Protein AF-A0A8J3R1X6-F1 (afdb_monomer_lite)

Structure (mmCIF, N/CA/C/O backbone):
data_AF-A0A8J3R1X6-F1
#
_entry.id   AF-A0A8J3R1X6-F1
#
loop_
_atom_site.group_PDB
_atom_site.id
_atom_site.type_symbol
_atom_site.label_atom_id
_atom_site.label_alt_id
_atom_site.label_comp_id
_atom_site.label_asym_id
_atom_site.label_entity_id
_atom_site.label_seq_id
_atom_site.pdbx_PDB_ins_code
_atom_site.Cartn_x
_atom_site.Cartn_y
_atom_site.Cartn_z
_atom_site.occupancy
_atom_site.B_iso_or_equiv
_atom_site.auth_seq_id
_atom_site.auth_comp_id
_atom_site.auth_asym_id
_atom_site.auth_atom_id
_atom_site.pdbx_PDB_model_num
ATOM 1 N N . MET A 1 1 ? -1.236 -39.346 9.888 1.00 37.72 1 MET A N 1
ATOM 2 C CA . MET A 1 1 ? -1.917 -38.151 9.353 1.00 37.72 1 MET A CA 1
ATOM 3 C C . MET A 1 1 ? -1.093 -36.972 9.821 1.00 37.72 1 MET A C 1
ATOM 5 O O . MET A 1 1 ? -1.045 -36.751 11.019 1.00 37.72 1 MET A O 1
ATOM 9 N N . VAL A 1 2 ? -0.306 -36.365 8.934 1.00 40.38 2 VAL A N 1
ATOM 10 C CA . VAL A 1 2 ? 0.610 -35.274 9.300 1.00 40.38 2 VAL A CA 1
ATOM 11 C C . VAL A 1 2 ? -0.062 -33.983 8.858 1.00 40.38 2 VAL A C 1
ATOM 13 O O . VAL A 1 2 ? -0.366 -33.837 7.675 1.00 40.38 2 VAL A O 1
ATOM 16 N N . GLU A 1 3 ? -0.383 -33.120 9.820 1.00 41.66 3 GLU A N 1
ATOM 17 C CA . GLU A 1 3 ? -0.932 -31.787 9.582 1.00 41.66 3 GLU A CA 1
ATOM 18 C C . GLU A 1 3 ? -0.016 -31.015 8.630 1.00 41.66 3 GLU A C 1
ATOM 20 O O . GLU A 1 3 ? 1.179 -30.848 8.883 1.00 41.66 3 GLU A O 1
ATOM 25 N N . GLY A 1 4 ? -0.586 -30.565 7.512 1.00 43.28 4 GLY A N 1
ATOM 26 C CA . GLY A 1 4 ? 0.058 -29.629 6.607 1.00 43.28 4 GLY A CA 1
ATOM 27 C C . GLY A 1 4 ? 0.221 -28.297 7.322 1.00 43.28 4 GLY A C 1
ATOM 28 O O . GLY A 1 4 ? -0.707 -27.490 7.352 1.00 43.28 4 GLY A O 1
ATOM 29 N N . ALA A 1 5 ? 1.391 -28.089 7.922 1.00 43.16 5 ALA A N 1
ATOM 30 C CA . ALA A 1 5 ? 1.782 -26.814 8.491 1.00 43.16 5 ALA A CA 1
ATOM 31 C C . ALA A 1 5 ? 1.699 -25.742 7.395 1.00 43.16 5 ALA A C 1
ATOM 33 O O . ALA A 1 5 ? 2.516 -25.704 6.474 1.00 43.16 5 ALA A O 1
ATOM 34 N N . LYS A 1 6 ? 0.679 -24.883 7.487 1.00 42.94 6 LYS A N 1
ATOM 35 C CA . LYS A 1 6 ? 0.608 -23.633 6.733 1.00 42.94 6 LYS A CA 1
ATOM 36 C C . LYS A 1 6 ? 1.883 -22.847 7.070 1.00 42.94 6 LYS A C 1
ATOM 38 O O . LYS A 1 6 ? 2.125 -22.626 8.260 1.00 42.94 6 LYS A O 1
ATOM 43 N N . PRO A 1 7 ? 2.718 -22.458 6.089 1.00 44.38 7 PRO A N 1
ATOM 44 C CA . PRO A 1 7 ? 3.865 -21.613 6.383 1.00 44.38 7 PRO A CA 1
ATOM 45 C C . PRO A 1 7 ? 3.357 -20.329 7.058 1.00 44.38 7 PRO A C 1
ATOM 47 O O . PRO A 1 7 ? 2.308 -19.812 6.650 1.00 44.38 7 PRO A O 1
ATOM 50 N N . PRO A 1 8 ? 4.035 -19.832 8.109 1.00 37.56 8 PRO A N 1
ATOM 51 C CA . PRO A 1 8 ? 3.649 -18.571 8.724 1.00 37.56 8 PRO A CA 1
ATOM 52 C C . PRO A 1 8 ? 3.653 -17.474 7.649 1.00 37.56 8 PRO A C 1
ATOM 54 O O . PRO A 1 8 ? 4.492 -17.534 6.741 1.00 37.56 8 PRO A O 1
ATOM 57 N N . PRO A 1 9 ? 2.731 -16.493 7.707 1.00 42.81 9 PRO A N 1
ATOM 58 C CA . PRO A 1 9 ? 2.821 -15.329 6.836 1.00 42.81 9 PRO A CA 1
ATOM 59 C C . PRO A 1 9 ? 4.216 -14.731 7.024 1.00 42.81 9 PRO A C 1
ATOM 61 O O . PRO A 1 9 ? 4.634 -14.459 8.149 1.00 42.81 9 PRO A O 1
ATOM 64 N N . GLN A 1 10 ? 4.978 -14.639 5.935 1.00 43.34 10 GLN A N 1
ATOM 65 C CA . GLN A 1 10 ? 6.306 -14.047 5.974 1.00 43.34 10 GLN A CA 1
ATOM 66 C C . GLN A 1 10 ? 6.138 -12.599 6.430 1.00 43.34 10 GLN A C 1
ATOM 68 O O . GLN A 1 10 ? 5.492 -11.812 5.744 1.00 43.34 10 GLN A O 1
ATOM 73 N N . SER A 1 11 ? 6.670 -12.259 7.605 1.00 39.91 11 SER A N 1
ATOM 74 C CA . SER A 1 11 ? 6.663 -10.889 8.107 1.00 39.91 11 SER A CA 1
ATOM 75 C C . SER A 1 11 ? 7.391 -9.987 7.109 1.00 39.91 11 SER A C 1
ATOM 77 O O . SER A 1 11 ? 8.622 -9.998 7.021 1.00 39.91 11 SER A O 1
ATOM 79 N N . PHE A 1 12 ? 6.621 -9.208 6.348 1.00 48.78 12 PHE A N 1
ATOM 80 C CA . PHE A 1 12 ? 7.123 -8.250 5.360 1.00 48.78 12 PHE A CA 1
ATOM 81 C C . PHE A 1 12 ? 8.030 -7.177 5.979 1.00 48.78 12 PHE A C 1
ATOM 83 O O . PHE A 1 12 ? 8.852 -6.599 5.269 1.00 48.78 12 PHE A O 1
ATOM 90 N N . GLU A 1 13 ? 7.952 -6.963 7.298 1.00 43.34 13 GLU A N 1
ATOM 91 C CA . GLU A 1 13 ? 8.788 -6.008 8.037 1.00 43.34 13 GLU A CA 1
ATOM 92 C C . GLU A 1 13 ? 10.293 -6.208 7.800 1.00 43.34 13 GLU A C 1
ATOM 94 O O . GLU A 1 13 ? 11.031 -5.231 7.735 1.00 43.34 13 GLU A O 1
ATOM 99 N N . HIS A 1 14 ? 10.762 -7.440 7.565 1.00 43.91 14 HIS A N 1
ATOM 100 C CA . HIS A 1 14 ? 12.190 -7.696 7.336 1.00 43.91 14 HIS A CA 1
ATOM 101 C C . HIS A 1 14 ? 12.611 -7.709 5.860 1.00 43.91 14 HIS A C 1
ATOM 103 O O . HIS A 1 14 ? 13.789 -7.506 5.554 1.00 43.91 14 HIS A O 1
ATOM 109 N N . MET A 1 15 ? 11.683 -7.925 4.923 1.00 47.47 15 MET A N 1
ATOM 110 C CA . MET A 1 15 ? 12.020 -8.008 3.493 1.00 47.47 15 MET A CA 1
ATOM 111 C C . MET A 1 15 ? 12.266 -6.620 2.878 1.00 47.47 15 MET A C 1
ATOM 113 O O . MET A 1 15 ? 13.011 -6.477 1.902 1.00 47.47 15 MET A O 1
ATOM 117 N N . TYR A 1 16 ? 11.696 -5.577 3.489 1.00 53.00 16 TYR A N 1
ATOM 118 C CA . TYR A 1 16 ? 11.916 -4.188 3.090 1.00 53.00 16 TYR A CA 1
ATOM 119 C C . TYR A 1 16 ? 13.116 -3.513 3.769 1.00 53.00 16 TYR A C 1
ATOM 121 O O . TYR A 1 16 ? 13.541 -2.449 3.309 1.00 53.00 16 TYR A O 1
ATOM 129 N N . ASP A 1 17 ? 13.699 -4.149 4.790 1.00 53.22 17 ASP A N 1
ATOM 130 C CA . ASP A 1 17 ? 14.762 -3.565 5.619 1.00 53.22 17 ASP A CA 1
ATOM 131 C C . ASP A 1 17 ? 16.182 -4.011 5.226 1.00 53.22 17 ASP A C 1
ATOM 133 O O . ASP A 1 17 ? 17.175 -3.379 5.588 1.00 53.22 17 ASP A O 1
ATOM 137 N N . ARG A 1 18 ? 16.317 -5.063 4.404 1.00 58.19 18 ARG A N 1
ATOM 138 C CA . ARG A 1 18 ? 17.623 -5.425 3.840 1.00 58.19 18 ARG A CA 1
ATOM 139 C C . ARG A 1 18 ? 18.069 -4.341 2.846 1.00 58.19 18 ARG A C 1
ATOM 141 O O . ARG A 1 18 ? 17.363 -4.112 1.860 1.00 58.19 18 ARG A O 1
ATOM 148 N N . PRO A 1 19 ? 19.244 -3.709 3.032 1.00 61.16 19 PRO A N 1
ATOM 149 C CA . PRO A 1 19 ? 19.780 -2.803 2.027 1.00 61.16 19 PRO A CA 1
ATOM 150 C C . PRO A 1 19 ? 20.084 -3.607 0.757 1.00 61.16 19 PRO A C 1
ATOM 152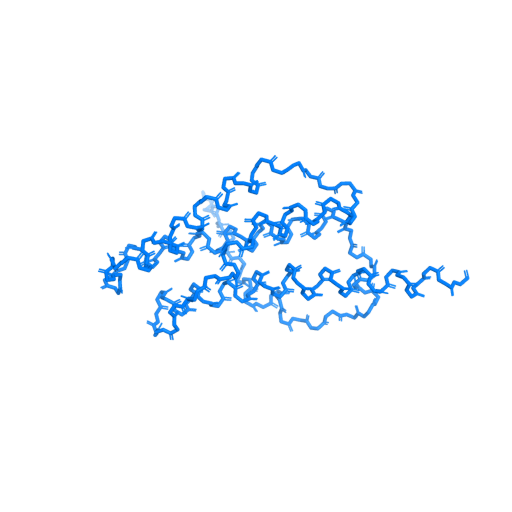 O O . PRO A 1 19 ? 20.950 -4.484 0.765 1.00 61.16 19 PRO A O 1
ATOM 155 N N . MET A 1 20 ? 19.344 -3.340 -0.321 1.00 66.50 20 MET A N 1
ATOM 156 C CA . MET A 1 20 ? 19.674 -3.864 -1.645 1.00 66.50 20 MET A CA 1
ATOM 157 C C . MET A 1 20 ? 20.900 -3.138 -2.188 1.00 66.50 20 MET A C 1
ATOM 159 O O . MET A 1 20 ? 21.056 -1.928 -2.001 1.00 66.50 20 MET A O 1
ATOM 163 N N . THR A 1 21 ? 21.778 -3.869 -2.869 1.00 73.56 21 THR A N 1
ATOM 164 C CA . THR A 1 21 ? 22.905 -3.237 -3.551 1.00 73.56 21 THR A CA 1
ATOM 165 C C . THR A 1 21 ? 22.429 -2.544 -4.837 1.00 73.56 21 THR A C 1
ATOM 167 O O . THR A 1 21 ? 21.392 -2.908 -5.395 1.00 73.56 21 THR A O 1
ATOM 170 N N . PRO A 1 22 ? 23.184 -1.567 -5.374 1.00 64.44 22 PRO A N 1
ATOM 171 C CA . PRO A 1 22 ? 22.857 -0.945 -6.659 1.00 64.44 22 PRO A CA 1
ATOM 172 C C . PRO A 1 22 ? 22.764 -1.927 -7.840 1.00 64.44 22 PRO A C 1
ATOM 174 O O . PRO A 1 22 ? 22.105 -1.612 -8.826 1.00 64.44 22 PRO A O 1
ATOM 177 N N . LEU A 1 23 ? 23.430 -3.086 -7.751 1.00 61.81 23 LEU A N 1
ATOM 178 C CA . LEU A 1 23 ? 23.344 -4.164 -8.741 1.00 61.81 23 LEU A CA 1
ATOM 179 C C . LEU A 1 23 ? 22.023 -4.931 -8.609 1.00 61.81 23 LEU A C 1
ATOM 181 O O . LEU A 1 23 ? 21.322 -5.069 -9.604 1.00 61.81 23 LEU A O 1
ATOM 185 N N . ASP A 1 24 ? 21.627 -5.302 -7.387 1.00 73.12 24 ASP A N 1
ATOM 186 C CA . ASP A 1 24 ? 20.333 -5.961 -7.136 1.00 73.12 24 ASP A CA 1
ATOM 187 C C . ASP A 1 24 ? 19.160 -5.095 -7.630 1.00 73.12 24 ASP A C 1
ATOM 189 O O . ASP A 1 24 ? 18.212 -5.587 -8.236 1.00 73.12 24 ASP A O 1
ATOM 193 N N . LEU A 1 25 ? 19.256 -3.776 -7.430 1.00 6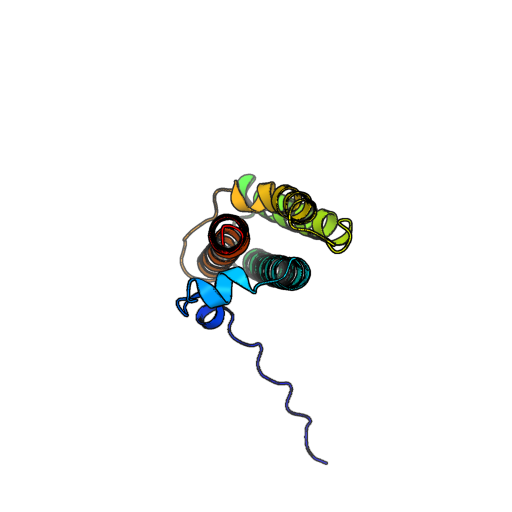9.88 25 LEU A N 1
ATOM 194 C CA . LEU A 1 25 ? 18.256 -2.806 -7.889 1.00 69.88 25 LEU A CA 1
ATOM 195 C C . LEU A 1 25 ? 18.218 -2.656 -9.418 1.00 69.88 25 LEU A C 1
ATOM 197 O O . LEU A 1 25 ? 17.156 -2.374 -9.973 1.00 69.88 25 LEU A O 1
ATOM 201 N N . ALA A 1 26 ? 19.354 -2.818 -10.105 1.00 68.31 26 ALA A N 1
ATOM 202 C CA . ALA A 1 26 ? 19.421 -2.748 -11.566 1.00 68.31 26 ALA A CA 1
ATOM 203 C C . ALA A 1 26 ? 18.776 -3.971 -12.237 1.00 68.31 26 ALA A C 1
ATOM 205 O O . ALA A 1 26 ? 18.240 -3.847 -13.343 1.00 68.31 26 ALA A O 1
ATOM 206 N N . ASP A 1 27 ? 18.817 -5.119 -11.558 1.00 80.25 27 ASP A N 1
ATOM 207 C CA . ASP A 1 27 ? 18.302 -6.393 -12.057 1.00 80.25 27 ASP A CA 1
ATOM 208 C C . ASP A 1 27 ? 16.811 -6.602 -11.770 1.00 80.25 27 ASP A C 1
ATOM 210 O O . ASP A 1 27 ? 16.184 -7.429 -12.435 1.00 80.25 27 ASP A O 1
ATOM 214 N N . LEU A 1 28 ? 16.213 -5.824 -10.856 1.00 81.38 28 LEU A N 1
ATOM 215 C CA . LEU A 1 28 ? 14.767 -5.846 -10.624 1.00 81.38 28 LEU A CA 1
ATOM 216 C C . LEU A 1 28 ? 14.025 -5.647 -11.941 1.00 81.38 28 LEU A C 1
ATOM 218 O O . LEU A 1 28 ? 14.254 -4.678 -12.652 1.00 81.38 28 LEU A O 1
ATOM 222 N N . THR A 1 29 ? 13.131 -6.560 -12.278 1.00 86.38 29 THR A N 1
ATOM 223 C CA . THR A 1 29 ? 12.293 -6.468 -13.474 1.00 86.38 29 THR A CA 1
ATOM 224 C C . THR A 1 29 ? 11.002 -5.699 -13.181 1.00 86.38 29 THR A C 1
ATOM 226 O O . THR A 1 29 ? 10.592 -5.602 -12.021 1.00 86.38 29 THR A O 1
ATOM 229 N N . PRO A 1 30 ? 10.319 -5.172 -14.214 1.00 87.88 30 PRO A N 1
ATOM 230 C CA . PRO A 1 30 ? 8.997 -4.582 -14.044 1.00 87.88 30 PRO A CA 1
ATOM 231 C C . PRO A 1 30 ? 7.995 -5.518 -13.360 1.00 87.88 30 PRO A C 1
ATOM 233 O O . PRO A 1 30 ? 7.350 -5.096 -12.408 1.00 87.88 30 PRO A O 1
ATOM 236 N N . SER A 1 31 ? 7.941 -6.795 -13.752 1.00 88.44 31 SER A N 1
ATOM 237 C CA . SER A 1 31 ? 7.068 -7.796 -13.122 1.00 88.44 31 SER A CA 1
ATOM 238 C C . SER A 1 31 ? 7.391 -8.035 -11.643 1.00 88.44 31 SER A C 1
ATOM 240 O O . SER A 1 31 ? 6.485 -8.212 -10.836 1.00 88.44 31 SER A O 1
ATOM 242 N N . GLN A 1 32 ? 8.670 -8.005 -11.246 1.00 90.31 32 GLN A N 1
ATOM 243 C CA . GLN A 1 32 ? 9.038 -8.116 -9.827 1.00 90.31 32 GLN A CA 1
ATOM 244 C C . GLN A 1 32 ? 8.581 -6.894 -9.024 1.00 90.31 32 GLN A C 1
ATOM 246 O O . GLN A 1 32 ? 8.062 -7.048 -7.924 1.00 90.31 32 GLN A O 1
ATOM 251 N N . LEU A 1 33 ? 8.735 -5.686 -9.575 1.00 90.06 33 LEU A N 1
ATOM 252 C CA . LEU A 1 33 ? 8.254 -4.466 -8.923 1.00 90.06 33 LEU A CA 1
ATOM 253 C C . LEU A 1 33 ? 6.722 -4.407 -8.857 1.00 90.06 33 LEU A C 1
ATOM 255 O O . LEU A 1 33 ? 6.187 -3.943 -7.856 1.00 90.06 33 LEU A O 1
ATOM 259 N N . ASP A 1 34 ? 6.020 -4.886 -9.886 1.00 93.44 34 ASP A N 1
ATOM 260 C CA . ASP A 1 34 ? 4.560 -5.047 -9.864 1.00 93.44 34 ASP A CA 1
ATOM 261 C C . ASP A 1 34 ? 4.128 -5.979 -8.730 1.00 93.44 34 ASP A C 1
ATOM 263 O O . ASP A 1 34 ? 3.313 -5.583 -7.896 1.00 93.44 34 ASP A O 1
ATOM 267 N N . ALA A 1 35 ? 4.738 -7.164 -8.640 1.00 92.50 35 ALA A N 1
ATOM 268 C CA . ALA A 1 35 ? 4.446 -8.127 -7.586 1.00 92.50 35 ALA A CA 1
ATOM 269 C C . ALA A 1 35 ? 4.699 -7.545 -6.183 1.00 92.50 35 ALA A C 1
ATOM 271 O O . ALA A 1 35 ? 3.850 -7.691 -5.303 1.00 92.50 35 ALA A O 1
ATOM 272 N N . ASP A 1 36 ? 5.816 -6.837 -5.987 1.00 91.62 36 ASP A N 1
ATOM 273 C CA . ASP A 1 36 ? 6.143 -6.175 -4.719 1.00 91.62 36 ASP A CA 1
ATOM 274 C C . ASP A 1 36 ? 5.108 -5.092 -4.355 1.00 91.62 36 ASP A C 1
ATOM 276 O O . ASP A 1 36 ? 4.638 -5.040 -3.215 1.00 91.62 36 ASP A O 1
ATOM 280 N N . ILE A 1 37 ? 4.715 -4.238 -5.312 1.00 92.62 37 ILE A N 1
ATOM 281 C CA . ILE A 1 37 ? 3.712 -3.180 -5.089 1.00 92.62 37 ILE A CA 1
ATOM 282 C C . ILE A 1 37 ? 2.354 -3.796 -4.742 1.00 92.62 37 ILE A C 1
ATOM 284 O O . ILE A 1 37 ? 1.722 -3.368 -3.774 1.00 92.62 37 ILE A O 1
ATOM 288 N N . ARG A 1 38 ? 1.910 -4.814 -5.488 1.00 95.12 38 ARG A N 1
ATOM 289 C CA . ARG A 1 38 ? 0.639 -5.510 -5.230 1.00 95.12 38 ARG A CA 1
ATOM 290 C C . ARG A 1 38 ? 0.637 -6.201 -3.873 1.00 95.12 38 ARG A C 1
ATOM 292 O O . ARG A 1 38 ? -0.341 -6.088 -3.139 1.00 95.12 38 ARG A O 1
ATOM 299 N N . ALA A 1 39 ? 1.732 -6.866 -3.506 1.00 95.38 39 ALA A N 1
ATOM 300 C CA . ALA A 1 39 ? 1.867 -7.502 -2.200 1.00 95.38 39 ALA A CA 1
ATOM 301 C C . ALA A 1 39 ? 1.815 -6.472 -1.060 1.00 95.38 39 ALA A C 1
ATOM 303 O O . ALA A 1 39 ? 1.100 -6.672 -0.079 1.00 95.38 39 ALA A O 1
ATOM 304 N N . ALA A 1 40 ? 2.513 -5.341 -1.204 1.00 95.25 40 ALA A N 1
ATOM 305 C CA . ALA A 1 40 ? 2.471 -4.265 -0.218 1.00 95.25 40 ALA A CA 1
ATOM 306 C C . ALA A 1 40 ? 1.073 -3.627 -0.112 1.00 95.25 40 ALA A C 1
ATOM 308 O O . ALA A 1 40 ? 0.615 -3.332 0.991 1.00 95.25 40 ALA A O 1
ATOM 309 N N . ALA A 1 41 ? 0.364 -3.453 -1.231 1.00 96.50 41 ALA A N 1
ATOM 310 C CA . ALA A 1 41 ? -1.008 -2.952 -1.230 1.00 96.50 41 ALA A CA 1
ATOM 311 C C . ALA A 1 41 ? -1.976 -3.935 -0.547 1.00 96.50 41 ALA A C 1
ATOM 313 O O . ALA A 1 41 ? -2.800 -3.522 0.268 1.00 96.50 41 ALA A O 1
ATOM 314 N N . ALA A 1 42 ? -1.834 -5.239 -0.805 1.00 96.88 42 ALA A N 1
ATOM 315 C CA . ALA A 1 42 ? -2.616 -6.274 -0.134 1.00 96.88 42 ALA A CA 1
ATOM 316 C C . ALA A 1 42 ? -2.384 -6.288 1.389 1.00 96.88 42 ALA A C 1
ATOM 318 O O . ALA A 1 42 ? -3.337 -6.449 2.151 1.00 96.88 42 ALA A O 1
ATOM 319 N N . GLU A 1 43 ? -1.148 -6.057 1.846 1.00 97.31 43 GLU A N 1
ATOM 320 C CA . GLU A 1 43 ? -0.848 -5.908 3.277 1.00 97.31 43 GLU A CA 1
ATOM 321 C C . GLU A 1 43 ? -1.546 -4.674 3.868 1.00 97.31 43 GLU A C 1
ATOM 323 O O . GLU A 1 43 ? -2.190 -4.779 4.912 1.00 97.31 43 GLU A O 1
ATOM 328 N N . VAL A 1 44 ? -1.505 -3.520 3.187 1.00 97.62 44 VAL A N 1
ATOM 329 C CA . VAL A 1 44 ? -2.250 -2.317 3.613 1.00 97.62 44 VAL A CA 1
ATOM 330 C C . VAL A 1 44 ? -3.743 -2.618 3.743 1.00 97.62 44 VAL A C 1
ATOM 332 O O . VAL A 1 44 ? -4.364 -2.231 4.732 1.00 97.62 44 VAL A O 1
ATOM 335 N N . PHE A 1 45 ? -4.319 -3.351 2.790 1.00 97.94 45 PHE A N 1
ATOM 336 C CA . PHE A 1 45 ? -5.725 -3.743 2.846 1.00 97.94 45 PHE A CA 1
ATOM 337 C C . PHE A 1 45 ? -6.039 -4.654 4.039 1.00 97.94 45 PHE A C 1
ATOM 339 O O . PHE A 1 45 ? -7.026 -4.440 4.743 1.00 97.94 45 PHE A O 1
ATOM 346 N N . ALA A 1 46 ? -5.182 -5.632 4.330 1.00 97.69 46 ALA A N 1
ATOM 347 C CA . ALA A 1 46 ? -5.347 -6.474 5.511 1.00 97.69 46 ALA A CA 1
ATOM 348 C C . ALA A 1 46 ? -5.285 -5.649 6.811 1.00 97.69 46 ALA A C 1
ATOM 350 O O . ALA A 1 46 ? -6.102 -5.844 7.715 1.00 97.69 46 ALA A O 1
ATOM 351 N N . ARG A 1 47 ? -4.358 -4.684 6.903 1.00 97.44 47 ARG A N 1
ATOM 352 C CA . ARG A 1 47 ? -4.222 -3.821 8.088 1.00 97.44 47 ARG A CA 1
ATOM 353 C C . ARG A 1 47 ? -5.359 -2.820 8.238 1.00 97.44 47 ARG A C 1
ATOM 355 O O . ARG A 1 47 ? -5.799 -2.597 9.363 1.00 97.44 47 ARG A O 1
ATOM 362 N N . VAL A 1 48 ? -5.889 -2.265 7.145 1.00 96.69 48 VAL A N 1
ATOM 363 C CA . VAL A 1 48 ? -7.034 -1.344 7.229 1.00 96.69 48 VAL A CA 1
ATOM 364 C C . VAL A 1 48 ? -8.299 -2.070 7.690 1.00 96.69 48 VAL A C 1
ATOM 366 O O . VAL A 1 48 ? -9.066 -1.506 8.465 1.00 96.69 48 VAL A O 1
ATOM 369 N N . GLN A 1 49 ? -8.491 -3.335 7.291 1.00 97.25 49 GLN A N 1
ATOM 370 C CA . GLN A 1 49 ? -9.577 -4.173 7.813 1.00 97.25 49 GLN A CA 1
ATOM 371 C C . GLN A 1 49 ? -9.404 -4.451 9.307 1.00 97.25 49 GLN A C 1
ATOM 373 O O . GLN A 1 49 ? -10.329 -4.235 10.083 1.00 97.25 49 GLN A O 1
ATOM 378 N N . ALA A 1 50 ? -8.202 -4.855 9.727 1.00 96.38 50 ALA A N 1
ATOM 379 C CA . ALA A 1 50 ? -7.919 -5.109 11.136 1.00 96.38 50 ALA A CA 1
ATOM 380 C C . ALA A 1 50 ? -8.121 -3.859 12.010 1.00 96.38 50 ALA A C 1
ATOM 382 O O . ALA A 1 50 ? -8.615 -3.963 13.132 1.00 96.38 50 ALA A O 1
ATOM 383 N N . TRP A 1 51 ? -7.762 -2.676 11.503 1.00 95.38 51 TRP A N 1
ATOM 384 C CA . TRP A 1 51 ? -8.029 -1.416 12.188 1.00 95.38 51 TRP A CA 1
ATOM 385 C C . TRP A 1 51 ? -9.526 -1.096 12.242 1.00 95.38 51 TRP A C 1
ATOM 387 O O . TRP A 1 51 ? -10.018 -0.782 13.325 1.00 95.38 51 TRP A O 1
ATOM 397 N N . HIS A 1 52 ? -10.251 -1.243 11.129 1.00 96.56 52 HIS A N 1
ATOM 398 C CA . HIS A 1 52 ? -11.700 -1.035 11.057 1.00 96.56 52 HIS A CA 1
ATOM 399 C C . HIS A 1 52 ? -12.481 -1.915 12.043 1.00 96.56 52 HIS A C 1
ATOM 401 O O . HIS A 1 52 ? -13.418 -1.448 12.688 1.00 96.56 52 HIS A O 1
ATOM 407 N N . ASP A 1 53 ? -12.067 -3.170 12.207 1.00 96.44 53 ASP A N 1
ATOM 408 C CA . ASP A 1 53 ? -12.719 -4.120 13.112 1.00 96.44 53 ASP A CA 1
ATOM 409 C C . ASP A 1 53 ? -12.272 -3.959 14.578 1.00 96.44 53 ASP A C 1
ATOM 411 O O . ASP A 1 53 ? -12.768 -4.647 15.476 1.00 96.44 53 ASP A O 1
ATOM 415 N N . SER A 1 54 ? -11.325 -3.056 14.847 1.00 95.06 54 SER A N 1
ATOM 416 C CA . SER A 1 54 ? -10.792 -2.832 16.187 1.00 95.06 54 SER A CA 1
ATOM 417 C C . SER A 1 54 ? -11.634 -1.836 16.997 1.00 95.06 54 SER A C 1
ATOM 419 O O . SER A 1 54 ? -12.220 -0.908 16.441 1.00 95.06 54 SER A O 1
ATOM 421 N N . PRO A 1 55 ? -11.605 -1.915 18.341 1.00 92.56 55 PRO A N 1
ATOM 422 C CA . PRO A 1 55 ? -12.217 -0.897 19.199 1.00 92.56 55 PRO A CA 1
ATOM 423 C C . PRO A 1 55 ? -11.602 0.505 19.060 1.00 92.56 55 PRO A C 1
ATOM 425 O O . PRO A 1 55 ? -12.177 1.466 19.562 1.00 92.56 55 PRO A O 1
ATOM 428 N N . ALA A 1 56 ? -10.424 0.622 18.436 1.00 87.94 56 ALA A N 1
ATOM 429 C CA . ALA A 1 56 ? -9.754 1.897 18.193 1.00 87.94 56 ALA A CA 1
ATOM 430 C C . ALA A 1 56 ? -10.329 2.649 16.980 1.00 87.94 56 ALA A C 1
ATOM 432 O O . ALA A 1 56 ? -9.975 3.804 16.753 1.00 87.94 56 ALA A O 1
ATOM 433 N N . TRP A 1 57 ? -11.201 2.014 16.192 1.00 91.94 57 TRP A N 1
ATOM 434 C CA . TRP A 1 57 ? -11.896 2.671 15.096 1.00 91.94 57 TRP A CA 1
ATOM 435 C C . TRP A 1 57 ? -12.949 3.647 15.631 1.00 91.94 57 TRP A C 1
ATOM 437 O O . TRP A 1 57 ? -13.985 3.251 16.171 1.00 91.94 57 TRP A O 1
ATOM 447 N N . CYS A 1 58 ? -12.705 4.943 15.443 1.00 87.00 58 CYS A N 1
ATOM 448 C CA . CYS A 1 58 ? -13.644 5.995 15.829 1.00 87.00 58 CYS A CA 1
ATOM 449 C C . CYS A 1 58 ? -14.768 6.170 14.797 1.00 87.00 58 CYS A C 1
ATOM 451 O O . CYS A 1 58 ? -15.849 6.670 15.121 1.00 87.00 58 CYS A O 1
ATOM 453 N N . GLY A 1 59 ? -14.526 5.773 13.544 1.00 90.38 59 GLY A N 1
ATOM 454 C CA . GLY A 1 59 ? -15.492 5.879 12.457 1.00 90.38 59 GLY A CA 1
ATOM 455 C C . GLY A 1 59 ? -15.832 7.319 12.103 1.00 90.38 59 GLY A C 1
ATOM 456 O O . GLY A 1 59 ? -16.960 7.582 11.668 1.00 90.38 59 GLY A O 1
ATOM 457 N N . GLY A 1 60 ? -14.882 8.236 12.300 1.00 92.75 60 GLY A N 1
ATOM 458 C CA . GLY A 1 60 ? -14.985 9.627 11.875 1.00 92.75 60 GLY A CA 1
ATOM 459 C C . GLY A 1 60 ? -15.006 9.770 10.350 1.00 92.75 60 GLY A C 1
ATOM 460 O O . GLY A 1 60 ? -14.857 8.799 9.607 1.00 92.75 60 GLY A O 1
ATOM 461 N N . GLN A 1 61 ? -15.207 10.997 9.865 1.00 93.19 61 GLN A N 1
ATOM 462 C CA . GLN A 1 61 ? -15.201 11.267 8.423 1.00 93.19 61 GLN A CA 1
ATOM 463 C C . GLN A 1 61 ? -13.857 10.893 7.782 1.00 93.19 61 GLN A C 1
ATOM 465 O O . GLN A 1 61 ? -13.857 10.278 6.716 1.00 93.19 61 GLN A O 1
ATOM 470 N N . ASP A 1 62 ? -12.746 11.229 8.440 1.00 90.88 62 ASP A N 1
ATOM 471 C CA . ASP A 1 62 ? -11.403 10.934 7.939 1.00 90.88 62 ASP A CA 1
ATOM 472 C C . ASP A 1 62 ? -11.123 9.426 7.930 1.00 90.88 62 ASP A C 1
ATOM 474 O O . ASP A 1 62 ? -10.743 8.909 6.884 1.00 90.88 62 ASP A O 1
ATOM 478 N N . ASP A 1 63 ? -11.445 8.698 9.008 1.00 92.06 63 ASP A N 1
ATOM 479 C CA . ASP A 1 63 ? -11.291 7.234 9.067 1.00 92.06 63 ASP A CA 1
ATOM 480 C C . ASP A 1 63 ? -12.043 6.535 7.927 1.00 92.06 63 ASP A C 1
ATOM 482 O O . ASP A 1 63 ? -11.479 5.730 7.182 1.00 92.06 63 ASP A O 1
ATOM 486 N N . ARG A 1 64 ? -13.327 6.880 7.742 1.00 95.25 64 ARG A N 1
ATOM 487 C CA . ARG A 1 64 ? -14.163 6.305 6.676 1.00 95.25 64 ARG A CA 1
ATOM 488 C C . ARG A 1 64 ? -13.615 6.626 5.295 1.00 95.25 64 ARG A C 1
ATOM 490 O O . ARG A 1 64 ? -13.675 5.775 4.411 1.00 95.25 64 ARG A O 1
ATOM 497 N N . ARG A 1 65 ? -13.105 7.846 5.104 1.00 95.12 65 ARG A N 1
ATOM 498 C CA . ARG A 1 65 ? -12.479 8.252 3.848 1.00 95.12 65 ARG A CA 1
ATOM 499 C C . ARG A 1 65 ? -11.205 7.453 3.595 1.00 95.12 65 ARG A C 1
ATOM 501 O O . ARG A 1 65 ? -11.070 6.927 2.502 1.00 95.12 65 ARG A O 1
ATOM 508 N N . GLY A 1 66 ? -10.330 7.303 4.588 1.00 94.81 66 GLY A N 1
ATOM 509 C CA . GLY A 1 66 ? -9.106 6.509 4.464 1.00 94.81 66 GLY A CA 1
ATOM 510 C C . GLY A 1 66 ? -9.403 5.049 4.130 1.00 94.81 66 GLY A C 1
ATOM 511 O O . GLY A 1 66 ? -8.832 4.495 3.192 1.00 94.81 66 GLY A O 1
ATOM 512 N N . TYR A 1 67 ? -10.367 4.438 4.822 1.00 96.25 67 TYR A N 1
ATOM 513 C CA . TYR A 1 67 ? -10.816 3.081 4.503 1.00 96.25 67 TYR A CA 1
ATOM 514 C C . TYR A 1 67 ? -11.336 2.969 3.063 1.00 96.25 67 TYR A C 1
ATOM 516 O O . TYR A 1 67 ? -10.935 2.064 2.331 1.00 96.25 67 TYR A O 1
ATOM 524 N N . ALA A 1 68 ? -12.186 3.905 2.628 1.00 96.69 68 ALA A N 1
ATOM 525 C CA . ALA A 1 68 ? -12.693 3.931 1.259 1.00 96.69 68 ALA A CA 1
ATOM 526 C C . ALA A 1 68 ? -11.572 4.132 0.224 1.00 96.69 68 ALA A C 1
ATOM 528 O O . ALA A 1 68 ? -11.564 3.435 -0.788 1.00 96.69 68 ALA A O 1
ATOM 529 N N . ASP A 1 69 ? -10.614 5.024 0.492 1.00 96.88 69 ASP A N 1
ATOM 530 C CA . ASP A 1 69 ? -9.455 5.276 -0.371 1.00 96.88 69 ASP A CA 1
ATOM 531 C C . ASP A 1 69 ? -8.626 3.990 -0.562 1.00 96.88 69 ASP A C 1
ATOM 533 O O . ASP A 1 69 ? -8.189 3.708 -1.677 1.00 96.88 69 ASP A O 1
ATOM 537 N N . VAL A 1 70 ? -8.453 3.172 0.486 1.00 97.69 70 VAL A N 1
ATOM 538 C CA . VAL A 1 70 ? -7.762 1.873 0.376 1.00 97.69 70 VAL A CA 1
ATOM 539 C C . VAL A 1 70 ? -8.581 0.876 -0.437 1.00 97.69 70 VAL A C 1
ATOM 541 O O . VAL A 1 70 ? -8.039 0.275 -1.358 1.00 97.69 70 VAL A O 1
ATOM 544 N N . VAL A 1 71 ? -9.873 0.705 -0.142 1.00 97.44 71 VAL A N 1
ATOM 545 C CA . VAL A 1 71 ? -10.738 -0.237 -0.878 1.00 97.44 71 VAL A CA 1
ATOM 546 C C . VAL A 1 71 ? -10.758 0.085 -2.373 1.00 97.44 71 VAL A C 1
ATOM 548 O O . VAL A 1 71 ? -10.577 -0.811 -3.196 1.00 97.44 71 VAL A O 1
ATOM 551 N N . LEU A 1 72 ? -10.948 1.358 -2.726 1.00 97.12 72 LEU A N 1
ATOM 552 C CA . LEU A 1 72 ? -10.980 1.804 -4.119 1.00 97.12 72 LEU A CA 1
ATOM 553 C C . LEU A 1 72 ? -9.624 1.617 -4.801 1.00 97.12 72 LEU A C 1
ATOM 555 O O . LEU A 1 72 ? -9.578 1.126 -5.922 1.00 97.12 72 LEU A O 1
ATOM 559 N N . ALA A 1 73 ? -8.521 1.919 -4.114 1.00 96.56 73 ALA A N 1
ATOM 560 C CA . ALA A 1 73 ? -7.189 1.700 -4.664 1.00 96.56 73 ALA A CA 1
ATOM 561 C C . ALA A 1 73 ? -6.896 0.216 -4.947 1.00 96.56 73 ALA A C 1
ATOM 563 O O . ALA A 1 73 ? -6.252 -0.083 -5.947 1.00 96.56 73 ALA A O 1
ATOM 564 N N . ILE A 1 74 ? -7.368 -0.722 -4.115 1.00 97.00 74 ILE A N 1
ATOM 565 C CA . ILE A 1 74 ? -7.222 -2.162 -4.398 1.00 97.00 74 ILE A CA 1
ATOM 566 C C . ILE A 1 74 ? -7.990 -2.557 -5.661 1.00 97.00 74 ILE A C 1
ATOM 568 O O . ILE A 1 74 ? -7.437 -3.257 -6.507 1.00 97.00 74 ILE A O 1
ATOM 572 N N . ILE A 1 75 ? -9.220 -2.063 -5.820 1.00 96.44 75 ILE A N 1
ATOM 573 C CA . ILE A 1 75 ? -10.014 -2.290 -7.036 1.00 96.44 75 ILE A CA 1
ATOM 574 C C . ILE A 1 75 ? -9.271 -1.737 -8.260 1.00 96.44 75 ILE A C 1
ATOM 576 O O . ILE A 1 75 ? -9.086 -2.455 -9.240 1.00 96.44 75 ILE A O 1
ATOM 580 N N . ASP A 1 76 ? -8.772 -0.502 -8.180 1.00 96.19 76 ASP A N 1
ATOM 581 C CA . ASP A 1 76 ? -8.023 0.127 -9.270 1.00 96.19 76 ASP A CA 1
ATOM 582 C C . ASP A 1 76 ? -6.743 -0.656 -9.616 1.00 96.19 76 ASP A C 1
ATOM 584 O O . ASP A 1 76 ? -6.391 -0.782 -10.788 1.00 96.19 76 ASP A O 1
ATOM 588 N N . ILE A 1 77 ? -6.033 -1.207 -8.623 1.00 94.44 77 ILE A N 1
ATOM 589 C CA . ILE A 1 77 ? -4.837 -2.041 -8.838 1.00 94.44 77 ILE A CA 1
ATOM 590 C C . ILE A 1 77 ? -5.185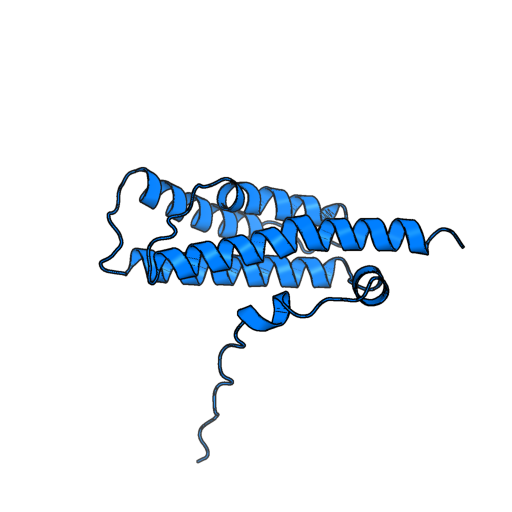 -3.328 -9.591 1.00 94.44 77 ILE A C 1
ATOM 592 O O . ILE A 1 77 ? -4.437 -3.722 -10.492 1.00 94.44 77 ILE A O 1
ATOM 596 N N . ASP A 1 78 ? -6.294 -3.982 -9.249 1.00 93.75 78 ASP A N 1
ATOM 597 C CA . ASP A 1 78 ? -6.741 -5.213 -9.911 1.00 93.75 78 ASP A CA 1
ATOM 598 C C . ASP A 1 78 ? -7.135 -4.976 -11.379 1.00 93.75 78 ASP A C 1
ATOM 600 O O . ASP A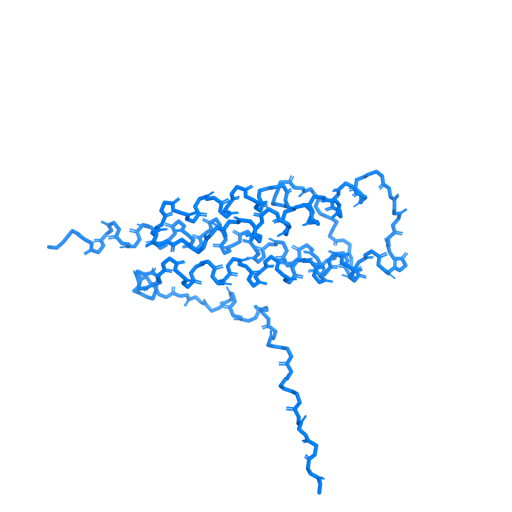 1 78 ? -6.986 -5.870 -12.214 1.00 93.75 78 ASP A O 1
ATOM 604 N N . GLU A 1 79 ? -7.558 -3.757 -11.727 1.00 94.56 79 GLU A N 1
ATOM 605 C CA . GLU A 1 79 ? -7.833 -3.361 -13.114 1.00 94.56 79 GLU A CA 1
ATOM 606 C C . GLU A 1 79 ? -6.570 -3.029 -13.927 1.00 94.56 79 GLU A C 1
ATOM 608 O O . GLU A 1 79 ? -6.609 -3.021 -15.163 1.00 94.56 79 GLU A O 1
ATOM 613 N N . VAL A 1 80 ? -5.433 -2.759 -13.276 1.00 93.06 80 VAL A N 1
ATOM 614 C CA . VAL A 1 80 ? -4.171 -2.470 -13.970 1.00 93.06 80 VAL A CA 1
ATOM 615 C C . VAL A 1 80 ? -3.553 -3.780 -14.480 1.00 93.06 80 VAL A C 1
ATOM 617 O O . VAL A 1 80 ? -3.215 -4.643 -13.671 1.00 93.06 80 VAL A O 1
ATOM 620 N N . PRO A 1 81 ? -3.323 -3.942 -15.800 1.00 93.00 81 PRO A N 1
ATOM 621 C CA . PRO A 1 81 ? -2.636 -5.118 -16.334 1.00 93.00 81 PRO A CA 1
ATOM 622 C C . PRO A 1 81 ? -1.184 -5.213 -15.858 1.00 93.00 81 PRO A C 1
ATOM 624 O O . PRO A 1 81 ? -0.559 -4.187 -15.575 1.00 93.00 81 PRO A O 1
ATOM 627 N N . GLU A 1 82 ? -0.624 -6.427 -15.860 1.00 91.19 82 GLU A N 1
ATOM 628 C CA . GLU A 1 82 ? 0.794 -6.639 -15.552 1.00 91.19 82 GLU A CA 1
ATOM 629 C C . GLU A 1 82 ? 1.682 -5.773 -16.474 1.00 91.19 82 GLU A C 1
ATOM 631 O O . GLU A 1 82 ? 1.532 -5.801 -17.704 1.00 91.19 82 GLU A O 1
ATOM 636 N N . PRO A 1 83 ? 2.595 -4.966 -15.911 1.00 88.94 83 PRO A N 1
ATOM 637 C CA . PRO A 1 83 ? 3.419 -4.062 -16.689 1.00 88.94 83 PRO A CA 1
ATOM 638 C C . PRO A 1 83 ? 4.560 -4.814 -17.376 1.00 88.94 83 PRO A C 1
ATOM 640 O O . PRO A 1 83 ? 5.417 -5.420 -16.740 1.00 88.94 83 PRO A O 1
ATOM 643 N N . VAL A 1 84 ? 4.625 -4.685 -18.700 1.00 87.69 84 VAL A N 1
ATOM 644 C CA . VAL A 1 84 ? 5.729 -5.224 -19.516 1.00 87.69 84 VAL A CA 1
ATOM 645 C C . VAL A 1 84 ? 6.997 -4.361 -19.457 1.00 87.69 84 VAL A C 1
ATOM 647 O O . VAL A 1 84 ? 8.071 -4.795 -19.871 1.00 87.69 84 VAL A O 1
ATOM 650 N N . ASP A 1 85 ? 6.884 -3.129 -18.955 1.00 86.00 85 ASP A N 1
ATOM 651 C CA . ASP A 1 85 ? 7.971 -2.162 -18.834 1.00 86.00 85 ASP A CA 1
ATOM 652 C C . ASP A 1 85 ? 7.794 -1.242 -17.609 1.00 86.00 85 ASP A C 1
ATOM 654 O O . ASP A 1 85 ? 6.763 -1.230 -16.935 1.00 86.00 85 ASP A O 1
ATOM 658 N N . TYR A 1 86 ? 8.814 -0.434 -17.317 1.00 83.44 86 TYR A N 1
ATOM 659 C CA . TYR A 1 86 ? 8.771 0.526 -16.208 1.00 83.44 86 TYR A CA 1
ATOM 660 C C . TYR A 1 86 ? 7.779 1.673 -16.424 1.00 83.44 86 TYR A C 1
ATOM 662 O O . TYR A 1 86 ? 7.326 2.278 -15.455 1.00 83.44 86 TYR A O 1
ATOM 670 N N . ALA A 1 87 ? 7.418 1.981 -17.674 1.00 83.31 87 ALA A N 1
ATOM 671 C CA . ALA A 1 87 ? 6.402 2.990 -17.942 1.00 83.31 87 ALA A CA 1
ATOM 672 C C . ALA A 1 87 ? 5.023 2.506 -17.455 1.00 83.31 87 ALA A C 1
ATOM 674 O O . ALA A 1 87 ? 4.249 3.296 -16.908 1.00 83.31 87 ALA A O 1
ATOM 675 N N . GLY A 1 88 ? 4.750 1.204 -17.581 1.00 84.44 88 GLY A N 1
ATOM 676 C CA . GLY A 1 88 ? 3.556 0.537 -17.068 1.00 84.44 88 GLY A CA 1
ATOM 677 C C . GLY A 1 88 ? 3.404 0.630 -15.548 1.00 84.44 88 GLY A C 1
ATOM 678 O O . GLY A 1 88 ? 2.290 0.847 -15.069 1.00 84.44 88 GLY A O 1
ATOM 679 N N . LEU A 1 89 ? 4.508 0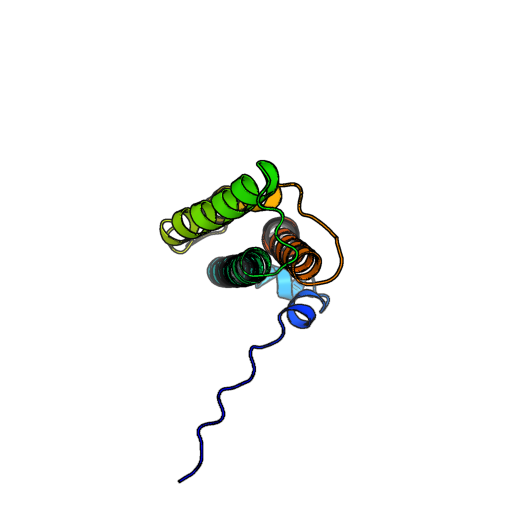.587 -14.791 1.00 88.56 89 LEU A N 1
ATOM 680 C CA . LEU A 1 89 ? 4.493 0.697 -13.322 1.00 88.56 89 LEU A CA 1
ATOM 681 C C . LEU A 1 89 ? 3.919 2.032 -12.822 1.00 88.56 89 LEU A C 1
ATOM 683 O O . LEU A 1 89 ? 3.326 2.086 -11.747 1.00 88.56 89 LEU A O 1
ATOM 687 N N . TRP A 1 90 ? 4.000 3.109 -13.612 1.00 88.25 90 TRP A N 1
ATOM 688 C CA . TRP A 1 90 ? 3.401 4.395 -13.234 1.00 88.25 90 TRP A CA 1
ATOM 689 C C . TRP A 1 90 ? 1.877 4.341 -13.101 1.00 88.25 90 TRP A C 1
ATOM 691 O O . TRP A 1 90 ? 1.304 5.172 -12.393 1.00 88.25 90 TRP A O 1
ATOM 701 N N . ARG A 1 91 ? 1.208 3.383 -13.756 1.00 90.31 91 ARG A N 1
ATOM 702 C CA . ARG A 1 91 ? -0.238 3.174 -13.592 1.00 90.31 91 ARG A CA 1
ATOM 703 C C . ARG A 1 91 ? -0.561 2.621 -12.206 1.00 90.31 91 ARG A C 1
ATOM 705 O O . ARG A 1 91 ? -1.455 3.156 -11.561 1.00 90.31 91 ARG A O 1
ATOM 712 N N . LEU A 1 92 ? 0.231 1.667 -11.709 1.00 91.38 92 LEU A N 1
ATOM 713 C CA . LEU A 1 92 ? 0.113 1.166 -10.333 1.00 91.38 92 LEU A CA 1
ATOM 714 C C . LEU A 1 92 ? 0.383 2.270 -9.317 1.00 91.38 92 LEU A C 1
ATOM 716 O O . LEU A 1 92 ? -0.401 2.459 -8.395 1.00 91.38 92 LEU A O 1
ATOM 720 N N . THR A 1 93 ? 1.437 3.066 -9.529 1.00 90.94 93 THR A N 1
ATOM 721 C CA . THR A 1 93 ? 1.755 4.207 -8.656 1.00 90.94 93 THR A CA 1
ATOM 722 C C . THR A 1 93 ? 0.598 5.202 -8.559 1.00 90.94 93 THR A C 1
ATOM 724 O O . THR A 1 93 ? 0.369 5.779 -7.499 1.00 90.94 93 THR A O 1
ATOM 727 N N . ARG A 1 94 ? -0.145 5.413 -9.654 1.00 93.38 94 ARG A N 1
ATOM 728 C CA . ARG A 1 94 ? -1.347 6.259 -9.649 1.00 93.38 94 ARG A CA 1
ATOM 729 C C . ARG A 1 94 ? -2.503 5.611 -8.893 1.00 93.38 94 ARG A C 1
ATOM 731 O O . ARG A 1 94 ? -3.153 6.323 -8.137 1.00 93.38 94 ARG A O 1
ATOM 738 N N . ALA A 1 95 ? -2.716 4.307 -9.059 1.00 95.38 95 ALA A N 1
ATOM 739 C CA . ALA A 1 95 ? -3.761 3.568 -8.351 1.00 95.38 95 ALA A CA 1
ATOM 740 C C . ALA A 1 95 ? -3.556 3.594 -6.825 1.00 95.38 95 ALA A C 1
ATOM 742 O O . ALA A 1 95 ? -4.503 3.810 -6.080 1.00 95.38 95 ALA A O 1
ATOM 743 N N . VAL A 1 96 ? -2.311 3.489 -6.339 1.00 95.62 96 VAL A N 1
ATOM 744 C CA . VAL A 1 96 ? -2.013 3.566 -4.891 1.00 95.62 96 VAL A CA 1
ATOM 745 C C . VAL A 1 96 ? -1.892 4.995 -4.350 1.00 95.62 96 VAL A C 1
ATOM 747 O O . VAL A 1 96 ? -1.786 5.190 -3.139 1.00 95.62 96 VAL A O 1
ATOM 750 N N . ALA A 1 97 ? -1.885 6.020 -5.207 1.00 95.00 97 ALA A N 1
ATOM 751 C CA . ALA A 1 97 ? -1.666 7.404 -4.782 1.00 95.00 97 ALA A CA 1
ATOM 752 C C . ALA A 1 97 ? -2.669 7.912 -3.723 1.00 95.00 97 ALA A C 1
ATOM 754 O O . ALA A 1 97 ? -2.222 8.624 -2.821 1.00 95.00 97 ALA A O 1
ATOM 755 N N . PRO A 1 98 ? -3.975 7.571 -3.763 1.00 96.38 98 PRO A N 1
ATOM 756 C CA . PRO A 1 98 ? -4.916 7.948 -2.708 1.00 96.38 98 PRO A CA 1
ATOM 757 C C . PRO A 1 98 ? -4.480 7.451 -1.325 1.00 96.38 98 PRO A C 1
ATOM 759 O O . PRO A 1 98 ? -4.444 8.242 -0.386 1.00 96.38 98 PRO A O 1
ATOM 762 N N . ILE A 1 99 ? -4.024 6.194 -1.227 1.00 96.31 99 ILE A N 1
ATOM 763 C CA . ILE A 1 99 ? -3.491 5.611 0.015 1.00 96.31 99 ILE A CA 1
ATOM 764 C C . ILE A 1 99 ? -2.290 6.424 0.509 1.00 96.31 99 ILE A C 1
ATOM 766 O O . ILE A 1 99 ? -2.214 6.807 1.674 1.00 96.31 99 ILE A O 1
ATOM 770 N N . LEU A 1 100 ? -1.340 6.711 -0.386 1.00 94.88 100 LEU A N 1
ATOM 771 C CA . LEU A 1 100 ? -0.083 7.379 -0.032 1.00 94.88 100 LEU A CA 1
ATOM 772 C C . LEU A 1 100 ? -0.252 8.858 0.340 1.00 94.88 100 LEU A C 1
ATOM 774 O O . LEU A 1 100 ? 0.629 9.421 0.997 1.00 94.88 100 LEU A O 1
ATOM 778 N N . ASN A 1 101 ? -1.331 9.494 -0.113 1.00 93.94 101 ASN A N 1
ATOM 779 C CA . ASN A 1 101 ? -1.621 10.904 0.147 1.00 93.94 101 ASN A CA 1
ATOM 780 C C . ASN A 1 101 ? -2.561 11.108 1.342 1.00 93.94 101 ASN A C 1
ATOM 782 O O . ASN A 1 101 ? -2.749 12.246 1.771 1.00 93.94 101 ASN A O 1
ATOM 786 N N . HIS A 1 102 ? -3.152 10.035 1.868 1.00 93.38 102 HIS A N 1
ATOM 787 C CA . HIS A 1 102 ? -3.975 10.090 3.065 1.00 93.38 102 HIS A CA 1
ATOM 788 C C . HIS A 1 102 ? -3.107 10.281 4.323 1.00 93.38 102 HIS A C 1
ATOM 790 O O . HIS A 1 102 ? -1.967 9.812 4.387 1.00 93.38 102 HIS A O 1
ATOM 796 N N . SER A 1 103 ? -3.640 10.980 5.329 1.00 90.62 103 SER A N 1
ATOM 797 C CA . SER A 1 103 ? -2.977 11.152 6.627 1.00 90.62 103 SER A CA 1
ATOM 798 C C . SER A 1 103 ? -3.403 10.029 7.564 1.00 90.62 103 SER A C 1
ATOM 800 O O . SER A 1 103 ? -4.527 10.036 8.056 1.00 90.62 103 SER A O 1
ATOM 802 N N . TRP A 1 104 ? -2.518 9.067 7.804 1.00 91.25 104 TRP A N 1
ATOM 803 C CA . TRP A 1 104 ? -2.825 7.895 8.622 1.00 91.25 104 TRP A CA 1
ATOM 804 C C . TRP A 1 104 ? -2.572 8.148 10.111 1.00 91.25 104 TRP A C 1
ATOM 806 O O . TRP A 1 104 ? -1.599 8.829 10.448 1.00 91.25 104 TRP A O 1
ATOM 816 N N . PRO A 1 105 ? -3.416 7.606 11.006 1.00 86.31 105 PRO A N 1
ATOM 817 C CA . PRO A 1 105 ? -3.173 7.673 12.441 1.00 86.31 105 PRO A CA 1
ATOM 818 C C . PRO A 1 105 ? -1.923 6.864 12.822 1.00 86.31 105 PRO A C 1
ATOM 820 O O . PRO A 1 105 ? -1.719 5.764 12.318 1.00 86.31 105 PRO A O 1
ATOM 823 N N . ASP A 1 106 ? -1.109 7.396 13.738 1.00 86.88 106 ASP A N 1
ATOM 824 C CA . ASP A 1 106 ? 0.093 6.732 14.290 1.00 86.88 106 ASP A CA 1
ATOM 825 C C . ASP A 1 106 ? -0.112 6.302 15.759 1.00 86.88 106 ASP A C 1
ATOM 827 O O . ASP A 1 106 ? 0.828 6.098 16.533 1.00 86.88 106 ASP A O 1
ATOM 831 N N . ASP A 1 107 ? -1.375 6.180 16.170 1.00 87.81 107 ASP A N 1
ATOM 832 C CA . ASP A 1 107 ? -1.732 5.707 17.501 1.00 87.81 107 ASP A CA 1
ATOM 833 C C . ASP A 1 107 ? -1.342 4.229 17.683 1.00 87.81 107 ASP A C 1
ATOM 835 O O . ASP A 1 107 ? -1.465 3.431 16.746 1.00 87.81 107 ASP A O 1
ATOM 839 N N . PRO A 1 108 ? -0.894 3.814 18.884 1.00 89.12 108 PRO A N 1
ATOM 840 C CA . PRO A 1 108 ? -0.499 2.433 19.140 1.00 89.12 108 PRO A CA 1
ATOM 841 C C . PRO A 1 108 ? -1.575 1.401 18.775 1.00 89.12 108 PRO A C 1
ATOM 843 O O . PRO A 1 108 ? -2.770 1.622 18.963 1.00 89.12 108 PRO A O 1
ATOM 846 N N . GLY A 1 109 ? -1.129 0.220 18.344 1.00 91.88 109 GLY A N 1
ATOM 847 C CA . GLY A 1 109 ? -2.008 -0.889 17.976 1.00 91.88 109 GLY A CA 1
ATOM 848 C C . GLY A 1 109 ? -2.332 -0.908 16.476 1.00 91.88 109 GLY A C 1
ATOM 849 O O . GLY A 1 109 ? -1.477 -0.536 15.674 1.00 91.88 109 GLY A O 1
ATOM 850 N N . PRO A 1 110 ? -3.544 -1.341 16.075 1.00 93.12 110 PRO A N 1
ATOM 851 C CA . PRO A 1 110 ? -3.885 -1.562 14.665 1.00 93.12 110 PRO A CA 1
ATOM 852 C C . PRO A 1 110 ? -3.717 -0.337 13.749 1.00 93.12 110 PRO A C 1
ATOM 854 O O . PRO A 1 110 ? -3.416 -0.499 12.570 1.00 93.12 110 PRO A O 1
ATOM 857 N N . ALA A 1 111 ? -3.874 0.879 14.284 1.00 91.50 111 ALA A N 1
ATOM 858 C CA . ALA A 1 111 ? -3.637 2.122 13.549 1.00 91.50 111 ALA A CA 1
ATOM 859 C C . ALA A 1 111 ? -2.158 2.277 13.142 1.00 91.50 111 ALA A C 1
ATOM 861 O O . ALA A 1 111 ? -1.854 2.467 11.964 1.00 91.50 111 ALA A O 1
ATOM 862 N N . ARG A 1 112 ? -1.225 2.095 14.083 1.00 93.75 112 ARG A N 1
ATOM 863 C CA . ARG A 1 112 ? 0.220 2.095 13.808 1.00 93.75 112 ARG A CA 1
ATOM 864 C C . ARG A 1 112 ? 0.656 0.977 12.863 1.00 93.75 112 ARG A C 1
ATOM 866 O O . ARG A 1 112 ? 1.526 1.202 12.020 1.00 93.75 112 ARG A O 1
ATOM 873 N N . ASP A 1 113 ? 0.064 -0.210 12.974 1.00 94.69 113 ASP A N 1
ATOM 874 C CA . ASP A 1 113 ? 0.338 -1.315 12.045 1.00 94.69 113 ASP A CA 1
ATOM 875 C C . ASP A 1 113 ? -0.047 -0.934 10.606 1.00 94.69 113 ASP A C 1
ATOM 877 O O . ASP A 1 113 ? 0.708 -1.191 9.665 1.00 94.69 113 ASP A O 1
ATOM 881 N N . LEU A 1 114 ? -1.195 -0.269 10.432 1.00 95.00 114 LEU A N 1
ATOM 882 C CA . LEU A 1 114 ? -1.625 0.280 9.147 1.00 95.00 114 LEU A CA 1
ATOM 883 C C . LEU A 1 114 ? -0.665 1.364 8.645 1.00 95.00 114 LEU A C 1
ATOM 885 O O . LEU A 1 114 ? -0.213 1.283 7.503 1.00 95.00 114 LEU A O 1
ATOM 889 N N . ALA A 1 115 ? -0.304 2.340 9.482 1.00 93.88 115 ALA A N 1
ATOM 890 C CA . ALA A 1 115 ? 0.652 3.384 9.110 1.00 93.88 115 ALA A CA 1
ATOM 891 C C . ALA A 1 115 ? 2.008 2.795 8.671 1.00 93.88 115 ALA A C 1
ATOM 893 O O . ALA A 1 115 ? 2.585 3.220 7.668 1.00 93.88 115 ALA A O 1
ATOM 894 N N . THR A 1 116 ? 2.476 1.755 9.364 1.00 94.75 116 THR A N 1
ATOM 895 C CA . THR A 1 116 ? 3.707 1.025 9.026 1.00 94.75 116 THR A CA 1
ATOM 896 C C . THR A 1 116 ? 3.593 0.322 7.670 1.00 94.75 116 THR A C 1
ATOM 898 O O . THR A 1 116 ? 4.499 0.432 6.839 1.00 94.75 116 THR A O 1
ATOM 901 N N . ALA A 1 117 ? 2.468 -0.348 7.395 1.00 96.06 117 ALA A N 1
ATOM 902 C CA . ALA A 1 117 ? 2.216 -0.973 6.096 1.00 96.06 117 ALA A CA 1
ATOM 903 C C . ALA A 1 117 ? 2.155 0.061 4.957 1.00 96.06 117 ALA A C 1
ATOM 905 O O . ALA A 1 117 ? 2.717 -0.163 3.881 1.00 96.06 117 ALA A O 1
ATOM 906 N N . VAL A 1 118 ? 1.537 1.224 5.194 1.00 96.12 118 VAL A N 1
ATOM 907 C CA . VAL A 1 118 ? 1.492 2.320 4.213 1.00 96.12 118 VAL A CA 1
ATOM 908 C C . VAL A 1 118 ? 2.893 2.852 3.919 1.00 96.12 118 VAL A C 1
ATOM 910 O O . VAL A 1 118 ? 3.216 3.120 2.760 1.00 96.12 118 VAL A O 1
ATOM 913 N N . GLU A 1 119 ? 3.755 2.976 4.927 1.00 93.81 119 GLU A N 1
ATOM 914 C CA . GLU A 1 119 ? 5.131 3.422 4.706 1.00 93.81 119 GLU A CA 1
ATOM 915 C C . GLU A 1 119 ? 5.959 2.380 3.935 1.00 93.81 119 GLU A C 1
ATOM 917 O O . GLU A 1 119 ? 6.735 2.734 3.043 1.00 93.81 119 GLU A O 1
ATOM 922 N N . ALA A 1 120 ? 5.736 1.084 4.173 1.00 92.19 120 ALA A N 1
ATOM 923 C CA . ALA A 1 120 ? 6.330 0.022 3.358 1.00 92.19 120 ALA A CA 1
ATOM 924 C C . ALA A 1 120 ? 5.868 0.097 1.887 1.00 92.19 120 ALA A C 1
ATOM 926 O O . ALA A 1 120 ? 6.690 -0.005 0.965 1.00 92.19 120 ALA A O 1
ATOM 927 N N . LEU A 1 121 ? 4.578 0.361 1.648 1.00 94.69 121 LEU A N 1
ATOM 928 C CA . LEU A 1 121 ? 4.042 0.608 0.306 1.00 94.69 121 LEU A CA 1
ATOM 929 C C . LEU A 1 121 ? 4.673 1.855 -0.332 1.00 94.69 121 LEU A C 1
ATOM 931 O O . LEU A 1 121 ? 5.066 1.813 -1.503 1.00 94.69 121 LEU A O 1
ATOM 935 N N . ARG A 1 122 ? 4.841 2.948 0.427 1.00 93.38 122 ARG A N 1
ATOM 936 C CA . ARG A 1 122 ? 5.516 4.172 -0.037 1.00 93.38 122 ARG A CA 1
ATOM 937 C C . ARG A 1 122 ? 6.950 3.880 -0.459 1.00 93.38 122 ARG A C 1
ATOM 939 O O . ARG A 1 122 ? 7.354 4.270 -1.557 1.00 93.38 122 ARG A O 1
ATOM 946 N N . ARG A 1 123 ? 7.716 3.177 0.377 1.00 90.06 123 ARG A N 1
ATOM 947 C CA . ARG A 1 123 ? 9.113 2.816 0.099 1.00 90.06 123 ARG A CA 1
ATOM 948 C C . ARG A 1 123 ? 9.231 1.979 -1.173 1.00 90.06 123 ARG A C 1
ATOM 950 O O . ARG A 1 123 ? 10.120 2.222 -1.989 1.00 90.06 123 ARG A O 1
ATOM 957 N N . THR A 1 124 ? 8.316 1.041 -1.373 1.00 88.00 124 THR A N 1
ATOM 958 C CA . THR A 1 124 ? 8.291 0.181 -2.563 1.00 88.00 124 THR A CA 1
ATOM 959 C C . THR A 1 124 ? 7.930 0.969 -3.821 1.00 88.00 124 THR A C 1
ATOM 961 O O . THR A 1 124 ? 8.655 0.935 -4.815 1.00 88.00 124 THR A O 1
ATOM 964 N N . THR A 1 125 ? 6.866 1.765 -3.756 1.00 88.12 125 THR A N 1
ATOM 965 C CA . THR A 1 125 ? 6.312 2.468 -4.922 1.00 88.12 125 THR A CA 1
ATOM 966 C C . THR A 1 125 ? 7.146 3.685 -5.333 1.00 88.12 125 THR A C 1
ATOM 968 O O . THR A 1 125 ? 7.302 3.967 -6.518 1.00 88.12 125 THR A O 1
ATOM 971 N N . VAL A 1 126 ? 7.684 4.439 -4.370 1.00 86.25 126 VAL A N 1
ATOM 972 C CA . VAL A 1 126 ? 8.375 5.713 -4.637 1.00 86.25 126 VAL A CA 1
ATOM 973 C C . VAL A 1 126 ? 9.886 5.538 -4.653 1.00 86.25 126 VAL A C 1
ATOM 975 O O . VAL A 1 126 ? 10.546 6.028 -5.571 1.00 86.25 126 VAL A O 1
ATOM 978 N N . THR A 1 127 ? 10.446 4.870 -3.646 1.00 83.06 127 THR A N 1
ATOM 979 C CA . THR A 1 127 ? 11.902 4.786 -3.477 1.00 83.06 127 THR A CA 1
ATOM 980 C C . THR A 1 127 ? 12.487 3.704 -4.375 1.00 83.06 127 THR A C 1
ATOM 982 O O . THR A 1 127 ? 13.272 4.028 -5.266 1.00 83.06 127 THR A O 1
ATOM 985 N N . ARG A 1 128 ? 12.044 2.447 -4.229 1.00 80.56 128 ARG A N 1
ATOM 986 C CA . ARG A 1 128 ? 12.594 1.319 -5.004 1.00 80.56 128 ARG A CA 1
ATOM 987 C C . ARG A 1 128 ? 12.383 1.477 -6.509 1.00 80.56 128 ARG A C 1
ATOM 989 O O . ARG A 1 128 ? 13.314 1.237 -7.272 1.00 80.56 128 ARG A O 1
ATOM 996 N N . LEU A 1 129 ? 11.210 1.951 -6.941 1.00 82.44 129 LEU A N 1
ATOM 997 C CA . LEU A 1 129 ? 10.944 2.228 -8.359 1.00 82.44 129 LEU A CA 1
ATOM 998 C C . LEU A 1 129 ? 11.942 3.242 -8.943 1.00 82.44 129 LEU A C 1
ATOM 1000 O O . LEU A 1 129 ? 12.551 2.993 -9.984 1.00 82.44 129 LEU A O 1
ATOM 1004 N N . ARG A 1 130 ? 12.151 4.375 -8.258 1.00 83.44 130 ARG A N 1
ATOM 1005 C CA . ARG A 1 130 ? 13.100 5.410 -8.703 1.00 83.44 130 ARG A CA 1
ATOM 1006 C C . ARG A 1 130 ? 14.534 4.902 -8.707 1.00 83.44 130 ARG A C 1
ATOM 1008 O O . ARG A 1 130 ? 15.293 5.234 -9.616 1.00 83.44 130 ARG A O 1
ATOM 1015 N N . GLU A 1 131 ? 14.919 4.136 -7.694 1.00 82.44 131 GLU A N 1
ATOM 1016 C CA . GLU A 1 131 ? 16.255 3.552 -7.600 1.00 82.44 131 GLU A CA 1
ATOM 1017 C C . GLU A 1 131 ? 16.517 2.562 -8.740 1.00 82.44 131 GLU A C 1
ATOM 1019 O O . GLU A 1 131 ? 17.561 2.664 -9.388 1.00 82.44 131 GLU A O 1
ATOM 1024 N N . ALA A 1 132 ? 15.556 1.690 -9.060 1.00 81.00 132 ALA A N 1
ATOM 1025 C CA . ALA A 1 132 ? 15.647 0.753 -10.181 1.00 81.00 132 ALA A CA 1
ATOM 1026 C C . ALA A 1 132 ? 15.752 1.479 -11.537 1.00 81.00 132 ALA A C 1
ATOM 1028 O O . ALA A 1 132 ? 16.634 1.178 -12.349 1.00 81.00 132 ALA A O 1
ATOM 1029 N N . GLU A 1 133 ? 14.925 2.509 -11.766 1.00 80.62 133 GLU A N 1
ATOM 1030 C CA . GLU A 1 133 ? 15.015 3.344 -12.973 1.00 80.62 133 GLU A CA 1
ATOM 1031 C C . GLU A 1 133 ? 16.391 4.028 -13.100 1.00 80.62 133 GLU A C 1
ATOM 1033 O O . GLU A 1 133 ? 16.991 4.064 -14.181 1.00 80.62 133 GLU A O 1
ATOM 1038 N N . GLN A 1 134 ? 16.919 4.574 -12.000 1.00 82.00 134 GLN A N 1
ATOM 1039 C CA . GLN A 1 134 ? 18.225 5.239 -11.986 1.00 82.00 134 GLN A CA 1
ATOM 1040 C C . GLN A 1 134 ? 19.385 4.262 -12.194 1.00 82.00 134 GLN A C 1
ATOM 1042 O O . GLN A 1 134 ? 20.315 4.578 -12.944 1.00 82.00 134 GLN A O 1
ATOM 1047 N N . ALA A 1 135 ? 19.343 3.094 -11.552 1.00 79.19 135 ALA A N 1
ATOM 1048 C CA . ALA A 1 135 ? 20.368 2.065 -11.668 1.00 79.19 135 ALA A CA 1
ATOM 1049 C C . ALA A 1 135 ? 20.502 1.584 -13.122 1.00 79.19 135 ALA A C 1
ATOM 1051 O O . ALA A 1 135 ? 21.612 1.563 -13.660 1.00 79.19 135 ALA A O 1
ATOM 1052 N N . ARG A 1 136 ? 19.380 1.356 -13.822 1.00 73.56 136 ARG A N 1
ATOM 1053 C CA . ARG A 1 136 ? 19.387 1.011 -15.257 1.00 73.56 136 ARG A CA 1
ATOM 1054 C C . ARG A 1 136 ? 19.945 2.118 -16.145 1.00 73.56 136 ARG A C 1
ATOM 1056 O O . ARG A 1 136 ? 20.762 1.844 -17.024 1.00 73.56 136 ARG A O 1
ATOM 1063 N N . ARG A 1 137 ? 19.571 3.382 -15.903 1.00 79.38 137 ARG A N 1
ATOM 1064 C CA . ARG A 1 137 ? 20.121 4.527 -16.662 1.00 79.38 137 ARG A CA 1
ATOM 1065 C C . ARG A 1 137 ? 21.638 4.657 -16.511 1.00 79.38 137 ARG A C 1
ATOM 1067 O O . ARG A 1 137 ? 22.300 5.129 -17.433 1.00 79.38 137 ARG A O 1
ATOM 1074 N N . ARG A 1 138 ? 22.190 4.260 -15.360 1.00 76.19 138 ARG A N 1
ATOM 1075 C CA . ARG A 1 138 ? 23.640 4.255 -15.103 1.00 76.19 138 ARG A CA 1
ATOM 1076 C C . ARG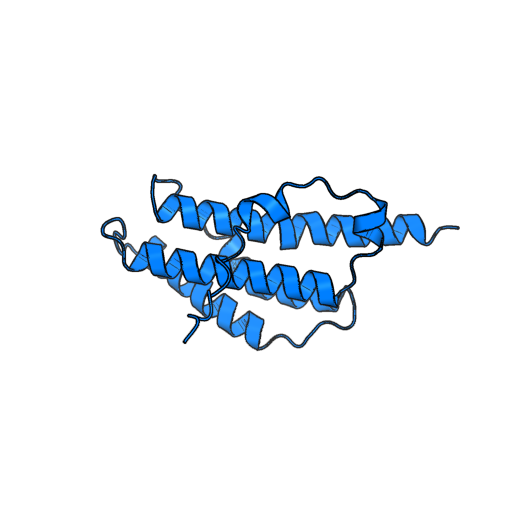 A 1 138 ? 24.330 3.019 -15.690 1.00 76.19 138 ARG A C 1
ATOM 1078 O O . ARG A 1 138 ? 25.426 3.157 -16.222 1.00 76.19 138 ARG A O 1
ATOM 1085 N N . GLY A 1 139 ? 23.692 1.848 -15.637 1.00 64.19 139 GLY A N 1
ATOM 1086 C CA . GLY A 1 139 ? 24.218 0.588 -16.181 1.00 64.19 139 GLY A CA 1
ATOM 1087 C C . GLY A 1 139 ? 24.248 0.516 -17.713 1.00 64.19 139 GLY A C 1
ATOM 1088 O O . GLY A 1 139 ? 25.143 -0.109 -18.268 1.00 64.19 139 GLY A O 1
ATOM 1089 N N . GLY A 1 140 ? 23.332 1.210 -18.401 1.00 57.59 140 GLY A N 1
ATOM 1090 C CA . GLY A 1 140 ? 23.265 1.273 -19.870 1.00 57.59 140 GLY A CA 1
ATOM 1091 C C . GLY A 1 140 ? 24.251 2.237 -20.550 1.00 57.59 140 GLY A C 1
ATOM 1092 O O . GLY A 1 140 ? 24.187 2.403 -21.764 1.00 57.59 140 GLY A O 1
ATOM 1093 N N . ARG A 1 141 ? 25.144 2.902 -19.800 1.00 50.56 141 ARG A N 1
ATOM 1094 C CA . ARG A 1 141 ? 26.243 3.729 -20.341 1.00 50.56 141 ARG A CA 1
ATOM 1095 C C . ARG A 1 141 ? 27.580 2.980 -20.288 1.00 50.56 141 ARG A C 1
ATOM 1097 O O . ARG A 1 141 ? 28.506 3.427 -19.607 1.00 50.56 141 ARG A O 1
ATOM 1104 N N . ARG A 1 142 ? 27.682 1.841 -20.965 1.00 45.09 142 ARG A N 1
ATOM 1105 C CA . ARG A 1 142 ? 28.958 1.157 -21.205 1.00 45.09 142 ARG A CA 1
ATOM 1106 C C . ARG A 1 142 ? 29.112 0.831 -22.675 1.00 45.09 142 ARG A C 1
ATOM 1108 O O . ARG A 1 142 ? 28.094 0.432 -23.276 1.00 45.09 142 ARG A O 1
#

Radius of gyration: 16.9 Å; chains: 1; bounding box: 44×49×40 Å

Secondary structure (DSSP, 8-state):
-----PPPP--GGGTTTS---HHHHHH--HHHHHHHHHHHHHHHHHHHHHHHTSTT----HHHHHHHHHHHHHHHHHHHSPPPSSHHHHHHHHHHTHHHHHS-----TTHHHHHHHHHHHHHIIIIIIHHHHHHHHHHHT--

Sequence (142 aa):
MVEGAKPPPQSFEHMYDRPMTPLDLADLTPSQLDADIRAAAAEVFARVQAWHDSPAWCGGQDDRRGYADVVLAIIDIDEVPEPVDYAGLWRLTRAVAPILNHSWPDDPGPARDLATAVEALRRTTVTRLREAEQARRRGGRR

pLDDT: mean 83.03, std 17.52, range [37.56, 97.94]

Organism: NCBI:txid556532

Foldseek 3Di:
DDDPPDPPDPPVVVVLVPDDDLVNLQPQFLQNLLVQLLVLLVQLLVLLVVCCPDPVDPVDPLNVQLNVLSVQLNVQSVVQDRDNHLVSLVSNLVSCVSNLPRDFDCDPDSSVSSVVSSVSSCCSSPVSSVSNVVSNVVVVPD